Protein AF-A0ABD7SSX3-F1 (afdb_monomer_lite)

Secondary structure (DSSP, 8-state):
--HHHHHHHHHHHHHHHHHHHHHHHHHHHHHHHHHHHHHHHH---HHHHHHHHHHHHHHHHHHHHHHHHHHHHHHHHHT---PPP---

Organism: Vibrio cholerae (NCBI:txid666)

Radius of gyration: 19.04 Å; chains: 1; bounding box: 48×17×55 Å

Sequence (88 aa):
MSAHSDELAKLLAMRSALNEAIKSQRRLDNCHARYIEKTTKLGFSRSLTTTYNANASSNAAALKSDMNTLKEVTQEVFIGGISPPDKK

Foldseek 3Di:
DPPVVVLVVLVVQLVVLVVQLVVLVVQLVVLVVVLVVCCVVPNDDPVSVVVSVVSNVVSVVSNVVSVVSSVVSVCCNPVNDDDPDDDD

Structure (mmCIF, N/CA/C/O backbone):
data_AF-A0ABD7SSX3-F1
#
_entry.id   AF-A0ABD7SSX3-F1
#
loop_
_atom_site.group_PDB
_atom_site.id
_atom_site.type_symbol
_atom_site.label_atom_id
_atom_site.label_alt_id
_atom_site.label_comp_id
_atom_site.label_asym_id
_atom_site.label_entity_id
_atom_site.label_seq_id
_atom_site.pdbx_PDB_ins_code
_atom_site.Cartn_x
_atom_site.Cartn_y
_atom_site.Cartn_z
_atom_site.occupancy
_atom_site.B_iso_or_equiv
_atom_site.auth_seq_id
_atom_site.auth_comp_id
_atom_site.auth_asym_id
_atom_site.auth_atom_id
_atom_site.pdbx_PDB_model_num
ATOM 1 N N . MET A 1 1 ? 29.614 5.937 -25.559 1.00 43.66 1 MET A N 1
ATOM 2 C CA . MET A 1 1 ? 29.451 6.250 -24.119 1.00 43.66 1 MET A CA 1
ATOM 3 C C . MET A 1 1 ? 27.983 6.222 -23.643 1.00 43.66 1 MET A C 1
ATOM 5 O O . MET A 1 1 ? 27.743 6.619 -22.516 1.00 43.66 1 MET A O 1
ATOM 9 N N . SER A 1 2 ? 27.006 5.724 -24.422 1.00 55.69 2 SER A N 1
ATOM 10 C CA . SER A 1 2 ? 25.564 5.858 -24.106 1.00 55.69 2 SER A CA 1
ATOM 11 C C . SER A 1 2 ? 24.893 4.650 -23.427 1.00 55.69 2 SER A C 1
ATOM 13 O O . SER A 1 2 ? 23.905 4.824 -22.735 1.00 55.69 2 SER A O 1
ATOM 15 N N . ALA A 1 3 ? 25.416 3.427 -23.555 1.00 56.84 3 ALA A N 1
ATOM 16 C CA . ALA A 1 3 ? 24.739 2.248 -22.991 1.00 56.84 3 ALA A CA 1
ATOM 17 C C . ALA A 1 3 ? 24.730 2.227 -21.445 1.00 56.84 3 ALA A C 1
ATOM 19 O O . ALA A 1 3 ? 23.741 1.840 -20.828 1.00 56.84 3 ALA A O 1
ATOM 20 N N . HIS A 1 4 ? 25.808 2.707 -20.814 1.00 57.62 4 HIS A N 1
ATOM 21 C CA . HIS A 1 4 ? 25.914 2.758 -19.353 1.00 57.62 4 HIS A CA 1
ATOM 22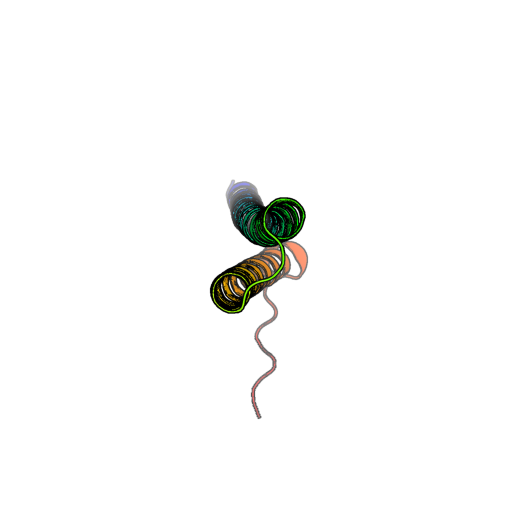 C C . HIS A 1 4 ? 25.005 3.817 -18.710 1.00 57.62 4 HIS A C 1
ATOM 24 O O . HIS A 1 4 ? 24.625 3.650 -17.553 1.00 57.62 4 HIS A O 1
ATOM 30 N N . SER A 1 5 ? 24.634 4.889 -19.426 1.00 76.62 5 SER A N 1
ATOM 31 C CA . SER A 1 5 ? 23.687 5.880 -18.893 1.00 76.62 5 SER A CA 1
ATOM 32 C C . SER A 1 5 ? 22.261 5.342 -18.865 1.00 76.62 5 SER A C 1
ATOM 34 O O . SER A 1 5 ? 21.534 5.604 -17.909 1.00 76.62 5 SER A O 1
ATOM 36 N N . ASP A 1 6 ? 21.882 4.557 -19.872 1.00 81.62 6 ASP A N 1
ATOM 37 C CA . ASP A 1 6 ? 20.512 4.065 -20.031 1.00 81.62 6 ASP A CA 1
ATOM 38 C C . ASP A 1 6 ? 20.208 2.927 -19.051 1.00 81.62 6 ASP A C 1
ATOM 40 O O . ASP A 1 6 ? 19.147 2.896 -18.428 1.00 81.62 6 ASP A O 1
ATOM 44 N N . GLU A 1 7 ? 21.162 2.016 -18.849 1.00 84.12 7 GLU A N 1
ATOM 45 C CA . GLU A 1 7 ? 21.046 0.954 -17.846 1.00 84.12 7 GLU A CA 1
ATOM 46 C C . GLU A 1 7 ? 20.995 1.526 -16.422 1.00 84.12 7 GLU A C 1
ATOM 48 O O . GLU A 1 7 ? 20.129 1.154 -15.625 1.00 84.12 7 GLU A O 1
ATOM 53 N N . LEU A 1 8 ? 21.851 2.508 -16.115 1.00 88.00 8 LEU A N 1
ATOM 54 C CA . LEU A 1 8 ? 21.821 3.208 -14.832 1.00 88.00 8 LEU A CA 1
ATOM 55 C C . LEU A 1 8 ? 20.487 3.938 -14.611 1.00 88.00 8 LEU A C 1
ATOM 57 O O . LEU A 1 8 ? 19.932 3.874 -13.513 1.00 88.00 8 LEU A O 1
ATOM 61 N N . ALA A 1 9 ? 19.942 4.597 -15.638 1.00 88.75 9 ALA A N 1
ATOM 62 C CA . ALA A 1 9 ? 18.649 5.276 -15.554 1.00 88.75 9 ALA A CA 1
ATOM 63 C C . ALA A 1 9 ? 17.504 4.298 -15.238 1.00 88.75 9 ALA A C 1
ATOM 65 O O . ALA A 1 9 ? 16.687 4.572 -14.356 1.00 88.75 9 ALA A O 1
ATOM 66 N N . LYS A 1 10 ? 17.486 3.125 -15.884 1.00 87.94 10 LYS A N 1
ATOM 67 C CA . LYS A 1 10 ? 16.508 2.059 -15.611 1.00 87.94 10 LYS A CA 1
ATOM 68 C C . LYS A 1 10 ? 16.618 1.523 -14.181 1.00 87.94 10 LYS A C 1
ATOM 70 O O . LYS A 1 10 ? 15.608 1.385 -13.491 1.00 87.94 10 LYS A O 1
ATOM 75 N N . LEU A 1 11 ? 17.836 1.286 -13.691 1.00 91.06 11 LEU A N 1
ATOM 76 C CA . LEU A 1 11 ? 18.062 0.847 -12.308 1.00 91.06 11 LEU A CA 1
ATOM 77 C C . LEU A 1 11 ? 17.627 1.906 -11.281 1.00 91.06 11 LEU A C 1
ATOM 79 O O . LEU A 1 11 ? 17.057 1.565 -10.241 1.00 91.06 11 LEU A O 1
ATOM 83 N N . LEU A 1 12 ? 17.846 3.193 -11.566 1.00 92.88 12 LEU A N 1
ATOM 84 C CA . LEU A 1 12 ? 17.378 4.292 -10.716 1.00 92.88 12 LEU A CA 1
ATOM 85 C C . LEU A 1 12 ? 15.848 4.403 -10.703 1.00 92.88 12 LEU A C 1
ATOM 87 O O . LEU A 1 12 ? 15.269 4.598 -9.631 1.00 92.88 12 LEU A O 1
ATOM 91 N N . ALA A 1 13 ? 15.190 4.223 -11.851 1.00 92.19 13 ALA A N 1
ATOM 92 C CA . ALA A 1 13 ? 13.732 4.169 -11.936 1.00 92.19 13 ALA A CA 1
ATOM 93 C C . ALA A 1 13 ? 13.169 3.006 -11.103 1.00 92.19 13 ALA A C 1
ATOM 95 O O . ALA A 1 13 ? 12.256 3.204 -10.299 1.00 92.19 13 ALA A O 1
ATOM 96 N N . MET A 1 14 ? 13.779 1.821 -11.202 1.00 94.25 14 MET A N 1
ATOM 97 C CA . MET A 1 14 ? 13.387 0.649 -10.413 1.00 94.25 14 MET A CA 1
ATOM 98 C C . MET A 1 14 ? 13.561 0.886 -8.913 1.00 94.25 14 MET A C 1
ATOM 100 O O . MET A 1 14 ? 12.665 0.580 -8.126 1.00 94.25 14 MET A O 1
ATOM 104 N N . ARG A 1 15 ? 14.685 1.486 -8.503 1.00 95.19 15 ARG A N 1
ATOM 105 C CA . ARG A 1 15 ? 14.918 1.872 -7.105 1.00 95.19 15 ARG A CA 1
ATOM 106 C C . ARG A 1 15 ? 13.846 2.843 -6.606 1.00 95.19 15 ARG A C 1
ATOM 108 O O . ARG A 1 15 ? 13.404 2.719 -5.466 1.00 95.19 15 ARG A O 1
ATOM 115 N N . SER A 1 16 ? 13.442 3.808 -7.432 1.00 96.19 16 SER A N 1
ATOM 116 C CA . SER A 1 16 ? 12.382 4.761 -7.089 1.00 96.19 16 SER A CA 1
ATOM 117 C C . SER A 1 16 ? 11.041 4.053 -6.878 1.00 96.19 16 SER A C 1
ATOM 119 O O . SER A 1 16 ? 10.436 4.195 -5.815 1.00 96.19 16 SER A O 1
ATOM 121 N N . ALA A 1 17 ? 10.631 3.207 -7.829 1.00 96.25 17 ALA A N 1
ATOM 122 C CA . ALA A 1 17 ? 9.394 2.432 -7.736 1.00 96.25 17 ALA A CA 1
ATOM 123 C C . ALA A 1 17 ? 9.382 1.504 -6.508 1.00 96.25 17 ALA A C 1
ATOM 125 O O . ALA A 1 17 ? 8.385 1.429 -5.789 1.00 96.25 17 ALA A O 1
ATOM 126 N N . LEU A 1 18 ? 10.514 0.860 -6.204 1.00 97.19 18 LEU A N 1
ATOM 127 C CA . LEU A 1 18 ? 10.664 0.020 -5.015 1.00 97.19 18 LEU A CA 1
ATOM 128 C C . LEU A 1 18 ? 10.494 0.827 -3.722 1.00 97.19 18 LEU A C 1
ATOM 130 O O . LEU A 1 18 ? 9.823 0.378 -2.794 1.00 97.19 18 LEU A O 1
ATOM 134 N N . ASN A 1 19 ? 11.075 2.026 -3.652 1.00 98.12 19 ASN A N 1
ATOM 135 C CA . ASN A 1 19 ? 10.931 2.890 -2.483 1.00 98.12 19 ASN A CA 1
ATOM 136 C C . ASN A 1 19 ? 9.474 3.311 -2.254 1.00 98.12 19 ASN A C 1
ATOM 138 O O . ASN A 1 19 ? 9.038 3.343 -1.103 1.00 98.12 19 ASN A O 1
ATOM 142 N N . GLU A 1 20 ? 8.717 3.615 -3.310 1.00 97.81 20 GLU A N 1
ATOM 143 C CA . GLU A 1 20 ? 7.291 3.946 -3.180 1.00 97.81 20 GLU A CA 1
ATOM 144 C C . GLU A 1 20 ? 6.460 2.739 -2.735 1.00 97.81 20 GLU A C 1
ATOM 146 O O . GLU A 1 20 ? 5.690 2.854 -1.778 1.00 97.81 20 GLU A O 1
ATOM 151 N N . ALA A 1 21 ? 6.711 1.552 -3.297 1.00 97.44 21 ALA A N 1
ATOM 152 C CA . ALA A 1 21 ? 6.069 0.317 -2.848 1.00 97.44 21 ALA A CA 1
ATOM 153 C C . ALA A 1 21 ? 6.326 0.042 -1.352 1.00 97.44 21 ALA A C 1
ATOM 155 O O . ALA A 1 21 ? 5.387 -0.215 -0.594 1.00 97.44 21 ALA A O 1
ATOM 156 N N . ILE A 1 22 ? 7.573 0.197 -0.887 1.00 98.06 22 ILE A N 1
ATOM 157 C CA . ILE A 1 22 ? 7.933 0.058 0.536 1.00 98.06 22 ILE A CA 1
ATOM 158 C C . ILE A 1 22 ? 7.207 1.100 1.397 1.00 98.06 22 ILE A C 1
ATOM 160 O O . ILE A 1 22 ? 6.721 0.776 2.485 1.00 98.06 22 ILE A O 1
ATOM 164 N N . LYS A 1 23 ? 7.118 2.359 0.949 1.00 98.00 23 LYS A N 1
ATOM 165 C CA . LYS A 1 23 ? 6.383 3.408 1.678 1.00 98.00 23 LYS A CA 1
ATOM 166 C C . LYS A 1 23 ? 4.902 3.058 1.798 1.00 98.00 23 LYS A C 1
ATOM 168 O O . LYS A 1 23 ? 4.348 3.178 2.892 1.00 98.00 23 LYS A O 1
ATOM 173 N N . SER A 1 24 ? 4.270 2.603 0.719 1.00 97.31 24 SER A N 1
ATOM 174 C CA . SER A 1 24 ? 2.873 2.163 0.733 1.00 97.31 24 SER A CA 1
ATOM 175 C C . SER A 1 24 ? 2.642 0.961 1.638 1.00 97.31 24 SER A C 1
ATOM 177 O O . SER A 1 24 ? 1.686 0.971 2.414 1.00 97.31 24 SER A O 1
ATOM 179 N N . GLN A 1 25 ? 3.549 -0.018 1.630 1.00 97.94 25 GLN A N 1
ATOM 180 C CA . GLN A 1 25 ? 3.475 -1.167 2.530 1.00 97.94 25 GLN A CA 1
ATOM 181 C C . GLN A 1 25 ? 3.535 -0.716 3.992 1.00 97.94 25 GLN A C 1
ATOM 183 O O . GLN A 1 25 ? 2.635 -1.016 4.771 1.00 97.94 25 GLN A O 1
ATOM 188 N N . ARG A 1 26 ? 4.514 0.128 4.343 1.00 98.38 26 ARG A N 1
ATOM 189 C CA . ARG A 1 26 ? 4.633 0.692 5.698 1.00 98.38 26 ARG A CA 1
ATOM 190 C C . ARG A 1 26 ? 3.398 1.493 6.112 1.00 98.38 26 ARG A C 1
ATOM 192 O O . ARG A 1 26 ? 3.023 1.471 7.282 1.00 98.38 26 ARG A O 1
ATOM 199 N N . ARG A 1 27 ? 2.761 2.231 5.193 1.00 97.62 27 ARG A N 1
ATOM 200 C CA . ARG A 1 27 ? 1.500 2.945 5.478 1.00 97.62 27 ARG A CA 1
ATOM 201 C C . ARG A 1 27 ? 0.377 1.974 5.838 1.00 97.62 27 ARG A C 1
ATOM 203 O O . ARG A 1 27 ? -0.348 2.234 6.800 1.00 97.62 27 ARG A O 1
ATOM 210 N N . LEU A 1 28 ? 0.253 0.874 5.099 1.00 97.81 28 LEU A N 1
ATOM 211 C CA . LEU A 1 28 ? -0.745 -0.160 5.356 1.00 97.81 28 LEU A CA 1
ATOM 212 C C . LEU A 1 28 ? -0.481 -0.872 6.693 1.00 97.81 28 LEU A C 1
ATOM 214 O O . LEU A 1 28 ? -1.375 -0.923 7.537 1.00 97.81 28 LEU A O 1
ATOM 218 N N . ASP A 1 29 ? 0.758 -1.290 6.948 1.00 98.19 29 ASP A N 1
ATOM 219 C CA . ASP A 1 29 ? 1.159 -1.937 8.204 1.00 98.19 29 ASP A CA 1
ATOM 220 C C . ASP A 1 29 ? 0.885 -1.040 9.418 1.00 98.19 29 ASP A C 1
ATOM 222 O O . ASP A 1 29 ? 0.278 -1.463 10.402 1.00 98.19 29 ASP A O 1
ATOM 226 N N . ASN A 1 30 ? 1.240 0.246 9.326 1.00 98.25 30 ASN A N 1
ATOM 227 C CA . ASN A 1 30 ? 0.953 1.223 10.376 1.00 98.25 30 ASN A CA 1
ATOM 228 C C . ASN A 1 30 ? -0.553 1.435 10.587 1.00 98.25 30 ASN A C 1
ATOM 230 O O . ASN A 1 30 ? -0.984 1.698 11.710 1.00 98.25 30 ASN A O 1
ATOM 234 N N . CYS A 1 31 ? -1.366 1.340 9.531 1.00 97.81 31 CYS A N 1
ATOM 235 C CA . CYS A 1 31 ? -2.822 1.411 9.644 1.00 97.81 31 CYS A CA 1
ATOM 236 C C . CYS A 1 31 ? -3.367 0.234 10.465 1.00 97.81 31 CYS A C 1
ATOM 238 O O . CYS A 1 31 ? -4.164 0.449 11.381 1.00 97.81 31 CYS A O 1
ATOM 240 N N . HIS A 1 32 ? -2.893 -0.984 10.187 1.00 98.00 32 HIS A N 1
ATOM 241 C CA . HIS A 1 32 ? -3.249 -2.182 10.950 1.00 98.00 32 HIS A CA 1
ATOM 242 C C . HIS A 1 32 ? -2.783 -2.088 12.406 1.00 98.00 32 HIS A C 1
ATOM 244 O O . HIS A 1 32 ? -3.593 -2.248 13.320 1.00 98.00 32 HIS A O 1
ATOM 250 N N . ALA A 1 33 ? -1.513 -1.742 12.629 1.00 98.12 33 ALA A N 1
ATOM 251 C CA . ALA A 1 33 ? -0.934 -1.627 13.966 1.00 98.12 33 ALA A CA 1
ATOM 252 C C . ALA A 1 33 ? -1.686 -0.606 14.836 1.00 98.12 33 ALA A C 1
ATOM 254 O O . ALA A 1 33 ? -2.047 -0.904 15.973 1.00 98.12 33 ALA A O 1
ATOM 255 N N . ARG A 1 34 ? -2.008 0.574 14.285 1.00 96.69 34 ARG A N 1
ATOM 256 C CA . ARG A 1 34 ? -2.774 1.612 14.999 1.00 96.69 34 ARG A CA 1
ATOM 257 C C . ARG A 1 34 ? -4.192 1.175 15.340 1.00 96.69 34 ARG A C 1
ATOM 259 O O . ARG A 1 34 ? -4.704 1.567 16.387 1.00 96.69 34 ARG A O 1
ATOM 266 N N . TYR A 1 35 ? -4.852 0.428 14.456 1.00 97.44 35 TYR A N 1
ATOM 267 C CA . TYR A 1 35 ? -6.185 -0.090 14.748 1.00 97.44 35 TYR A CA 1
ATOM 268 C C . TYR A 1 35 ? -6.129 -1.088 15.904 1.00 97.44 35 TYR A C 1
ATOM 270 O O . TYR A 1 35 ? -6.846 -0.887 16.879 1.00 97.44 35 TYR A O 1
ATOM 278 N N . ILE A 1 36 ? -5.207 -2.057 15.850 1.00 97.31 36 ILE A N 1
ATOM 279 C CA . ILE A 1 36 ? -4.986 -3.048 16.916 1.00 97.31 36 ILE A CA 1
ATOM 280 C C . ILE A 1 36 ? -4.675 -2.363 18.250 1.00 97.31 36 ILE A C 1
ATOM 282 O O . ILE A 1 36 ? -5.267 -2.704 19.275 1.00 97.31 36 ILE A O 1
ATOM 286 N N . GLU A 1 37 ? -3.781 -1.371 18.252 1.00 97.12 37 GLU A N 1
ATOM 287 C CA . GLU A 1 37 ? -3.422 -0.620 19.457 1.00 97.12 37 GLU A CA 1
ATOM 288 C C . GLU A 1 37 ? -4.647 0.087 20.058 1.00 97.12 37 GLU A C 1
ATOM 290 O O . GLU A 1 37 ? -4.906 -0.013 21.260 1.00 97.12 37 GLU A O 1
ATOM 295 N N . LYS A 1 38 ? -5.437 0.772 19.221 1.00 95.75 38 LYS A N 1
ATOM 296 C CA . LYS A 1 38 ? -6.647 1.477 19.664 1.00 95.75 38 LYS A CA 1
ATOM 297 C C . LYS A 1 38 ? -7.706 0.520 20.190 1.00 95.75 38 LYS A C 1
ATOM 299 O O . LYS A 1 38 ? -8.266 0.794 21.247 1.00 95.75 38 LYS A O 1
ATOM 304 N N . THR A 1 39 ? -7.973 -0.586 19.499 1.00 96.62 39 THR A N 1
ATOM 305 C CA . THR A 1 39 ? -8.981 -1.563 19.936 1.00 96.62 39 THR A CA 1
ATOM 306 C C . THR A 1 39 ? -8.551 -2.308 21.191 1.00 96.62 39 THR A C 1
ATOM 308 O O . THR A 1 39 ? -9.396 -2.629 22.016 1.00 96.62 39 THR A O 1
ATOM 311 N N . THR A 1 40 ? -7.248 -2.528 21.386 1.00 95.94 40 THR A N 1
ATOM 312 C CA . THR A 1 40 ? -6.714 -3.116 22.626 1.00 95.94 40 THR A CA 1
ATOM 313 C C . THR A 1 40 ? -6.905 -2.181 23.822 1.00 95.94 40 THR A C 1
ATOM 315 O O . THR A 1 40 ? -7.225 -2.639 24.912 1.00 95.94 40 THR A 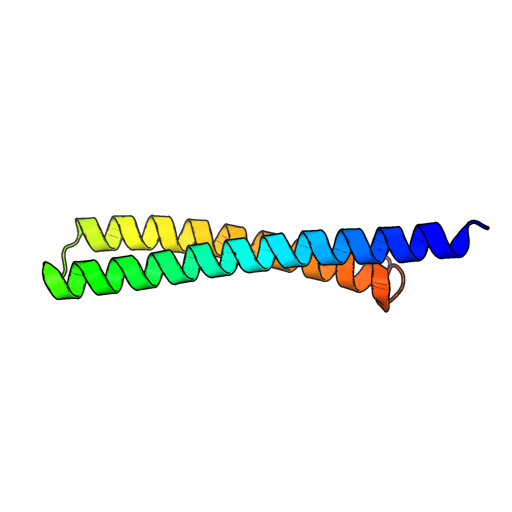O 1
ATOM 318 N N . LYS A 1 41 ? -6.739 -0.864 23.630 1.00 95.38 41 LYS A N 1
ATOM 319 C CA . LYS A 1 41 ? -6.859 0.133 24.710 1.00 95.38 41 LYS A CA 1
ATOM 320 C C . LYS A 1 41 ? -8.300 0.558 25.004 1.00 95.38 41 LYS A C 1
ATOM 322 O O . LYS A 1 41 ? -8.639 0.788 26.158 1.00 95.38 41 LYS A O 1
ATOM 327 N N . LEU A 1 42 ? -9.118 0.730 23.967 1.00 94.50 42 LEU A N 1
ATOM 328 C CA . LEU A 1 42 ? -10.443 1.362 24.054 1.00 94.50 42 LEU A CA 1
ATOM 329 C C . LEU A 1 42 ? -11.599 0.391 23.776 1.00 94.50 42 LEU A C 1
ATOM 331 O O . LEU A 1 42 ? -12.760 0.780 23.881 1.00 94.50 42 LEU A O 1
ATOM 335 N N . GLY A 1 43 ? -11.297 -0.854 23.404 1.00 94.38 43 GLY A N 1
ATOM 336 C CA . GLY A 1 43 ? -12.282 -1.816 22.929 1.00 94.38 43 GLY A CA 1
ATOM 337 C C . GLY A 1 43 ? -12.700 -1.585 21.474 1.00 94.38 43 GLY A C 1
ATOM 338 O O . GLY A 1 43 ? -12.296 -0.632 20.800 1.00 94.38 43 GLY A O 1
ATOM 339 N N . PHE A 1 44 ? -13.522 -2.501 20.967 1.00 94.62 44 PHE A N 1
ATOM 340 C CA . PHE A 1 44 ? -14.060 -2.414 19.615 1.00 94.62 44 PHE A CA 1
ATOM 341 C C . PHE A 1 44 ? -15.223 -1.425 19.543 1.00 94.62 44 PHE A C 1
ATOM 343 O O . PHE A 1 44 ? -16.115 -1.421 20.388 1.00 94.62 44 PHE A O 1
ATOM 350 N N . SER A 1 45 ? -15.258 -0.628 18.475 1.00 96.31 45 SER A N 1
ATOM 351 C CA . SER A 1 45 ? -16.417 0.199 18.148 1.00 96.31 45 SER A CA 1
ATOM 352 C C . SER A 1 45 ? -16.684 0.220 16.645 1.00 96.31 45 SER A C 1
ATOM 354 O O . SER A 1 45 ? -15.784 0.031 15.815 1.00 96.31 45 SER A O 1
ATOM 356 N N . ARG A 1 46 ? -17.946 0.467 16.276 1.00 95.81 46 ARG A N 1
ATOM 357 C CA . ARG A 1 46 ? -18.369 0.529 14.870 1.00 95.81 46 ARG A CA 1
ATOM 358 C C . ARG A 1 46 ? -17.696 1.679 14.121 1.00 95.81 46 ARG A C 1
ATOM 360 O O . ARG A 1 46 ? -17.272 1.493 12.982 1.00 95.81 46 ARG A O 1
ATOM 367 N N . SER A 1 47 ? -17.569 2.843 14.757 1.00 95.12 47 SER A N 1
ATOM 368 C CA . SER A 1 47 ? -16.921 4.015 14.158 1.00 95.12 47 SER A CA 1
ATOM 369 C C . SER A 1 47 ? -15.434 3.765 13.904 1.00 95.12 47 SER A C 1
ATOM 371 O O . SER A 1 47 ? -14.967 3.999 12.793 1.00 95.12 47 SER A O 1
ATOM 373 N N . LEU A 1 48 ? -14.706 3.198 14.876 1.00 94.50 48 LEU A N 1
ATOM 374 C CA . LEU A 1 48 ? -13.289 2.850 14.712 1.00 94.50 48 LEU A CA 1
ATOM 375 C C . LEU A 1 48 ? -13.081 1.833 13.590 1.00 94.50 48 LEU A C 1
ATOM 377 O O . LEU A 1 48 ? -12.189 2.007 12.764 1.00 94.50 48 LEU A O 1
ATOM 381 N N . THR A 1 49 ? -13.927 0.804 13.534 1.00 96.00 49 THR A N 1
ATOM 382 C CA . THR A 1 49 ? -13.858 -0.244 12.506 1.00 96.00 49 THR A CA 1
ATOM 383 C C . THR A 1 49 ? -14.157 0.312 11.114 1.00 96.00 49 THR A C 1
ATOM 385 O O . THR A 1 49 ? -13.463 -0.016 10.157 1.00 96.00 49 THR A O 1
ATOM 388 N N . THR A 1 50 ? -15.139 1.208 10.995 1.00 97.44 50 THR A N 1
ATOM 389 C CA . THR A 1 50 ? -15.483 1.855 9.717 1.00 97.44 50 THR A CA 1
ATOM 390 C C . THR A 1 50 ? -14.327 2.717 9.209 1.00 97.44 50 THR A C 1
ATOM 392 O O . THR A 1 50 ? -13.917 2.582 8.057 1.00 97.44 50 THR A O 1
ATOM 395 N N . THR A 1 51 ? -13.744 3.545 10.082 1.00 96.25 51 THR A N 1
ATOM 396 C CA . THR A 1 51 ? -12.571 4.367 9.751 1.00 96.25 51 THR A CA 1
ATOM 397 C C . THR A 1 51 ? -11.370 3.508 9.365 1.00 96.25 51 THR A C 1
ATOM 399 O O . THR A 1 51 ? -10.681 3.808 8.391 1.00 96.25 51 THR A O 1
ATOM 402 N N . TYR A 1 52 ? -11.120 2.424 10.103 1.00 97.69 52 TYR A N 1
ATOM 403 C CA . TYR A 1 52 ? -10.064 1.475 9.773 1.00 97.69 52 TYR A CA 1
ATOM 404 C C . TYR A 1 52 ? -10.271 0.855 8.389 1.00 97.69 52 TYR A C 1
ATOM 406 O O . TYR A 1 52 ? -9.357 0.915 7.574 1.00 97.69 52 TYR A O 1
ATOM 414 N N . ASN A 1 53 ? -11.462 0.334 8.087 1.00 98.06 53 ASN A N 1
ATOM 415 C CA . ASN A 1 53 ? -11.746 -0.305 6.801 1.00 98.06 53 ASN A CA 1
ATOM 416 C C . ASN A 1 53 ? -11.577 0.661 5.621 1.00 98.06 53 ASN A C 1
ATOM 418 O O . ASN A 1 53 ? -11.009 0.276 4.599 1.00 98.06 53 ASN A O 1
ATOM 422 N N . ALA A 1 54 ? -12.020 1.914 5.764 1.00 97.81 54 ALA A N 1
ATOM 423 C CA . ALA A 1 54 ? -11.840 2.938 4.735 1.00 97.81 54 ALA A CA 1
ATOM 424 C C . ALA A 1 54 ? -10.348 3.222 4.479 1.00 97.81 54 ALA A C 1
ATOM 426 O O . ALA A 1 54 ? -9.890 3.199 3.335 1.00 97.81 54 ALA A O 1
ATOM 427 N N . ASN A 1 55 ? -9.571 3.408 5.550 1.00 97.75 55 ASN A N 1
ATOM 428 C CA . ASN A 1 55 ? -8.135 3.673 5.458 1.00 97.75 55 ASN A CA 1
ATOM 429 C C . ASN A 1 55 ? -7.350 2.466 4.928 1.00 97.75 55 ASN A C 1
ATOM 431 O O . ASN A 1 55 ? -6.487 2.629 4.070 1.00 97.75 55 ASN A O 1
ATOM 435 N N . ALA A 1 56 ? -7.652 1.258 5.407 1.00 98.06 56 ALA A N 1
ATOM 436 C CA . ALA A 1 56 ? -7.009 0.026 4.968 1.00 98.06 56 ALA A CA 1
ATOM 437 C C . ALA A 1 56 ? -7.277 -0.235 3.482 1.00 98.06 56 ALA A C 1
ATOM 439 O O . ALA A 1 56 ? -6.345 -0.540 2.746 1.00 98.06 56 ALA A O 1
ATOM 440 N N . SER A 1 57 ? -8.516 -0.032 3.021 1.00 98.12 57 SER A N 1
ATOM 441 C CA . SER A 1 57 ? -8.876 -0.187 1.605 1.00 98.12 57 SER A CA 1
ATOM 442 C C . SER A 1 57 ? -8.142 0.820 0.719 1.00 98.12 57 SER A C 1
ATOM 444 O O . SER A 1 57 ? -7.583 0.443 -0.308 1.00 98.12 57 SER A O 1
ATOM 446 N N . SER A 1 58 ? -8.085 2.088 1.140 1.00 97.94 58 SER A N 1
ATOM 447 C CA . SER A 1 58 ? -7.349 3.137 0.423 1.00 97.94 58 SER A CA 1
ATOM 448 C C . SER A 1 58 ? -5.845 2.834 0.349 1.00 97.94 58 SER A C 1
ATOM 450 O O . SER A 1 58 ? -5.252 2.841 -0.730 1.00 97.94 58 SER A O 1
ATOM 452 N N . ASN A 1 59 ? -5.232 2.459 1.477 1.00 97.94 59 ASN A N 1
ATOM 453 C CA . ASN A 1 59 ? -3.812 2.105 1.534 1.00 97.94 59 ASN A CA 1
ATOM 454 C C . ASN A 1 59 ? -3.491 0.836 0.729 1.00 97.94 59 ASN A C 1
ATOM 456 O O . ASN A 1 59 ? -2.449 0.775 0.082 1.00 97.94 59 ASN A O 1
ATOM 460 N N . ALA A 1 60 ? -4.378 -0.163 0.733 1.00 98.06 60 ALA A N 1
ATOM 461 C CA . ALA A 1 60 ? -4.218 -1.375 -0.065 1.00 98.06 60 ALA A CA 1
ATOM 462 C C . ALA A 1 60 ? -4.303 -1.082 -1.570 1.00 98.06 60 ALA A C 1
ATOM 464 O O . ALA A 1 60 ? -3.527 -1.638 -2.347 1.00 98.06 60 ALA A O 1
ATOM 465 N N . ALA A 1 61 ? -5.200 -0.183 -1.987 1.00 98.12 61 ALA A N 1
ATOM 466 C CA . ALA A 1 61 ? -5.282 0.265 -3.375 1.00 98.12 61 ALA A CA 1
ATOM 467 C C . ALA A 1 61 ? -4.006 1.006 -3.809 1.00 98.12 61 ALA A C 1
ATOM 469 O O . ALA A 1 61 ? -3.473 0.716 -4.880 1.00 98.12 61 ALA A O 1
ATOM 470 N N . ALA A 1 62 ? -3.476 1.891 -2.956 1.00 97.38 62 ALA A N 1
ATOM 471 C CA . ALA A 1 62 ? -2.207 2.577 -3.204 1.00 97.38 62 ALA A CA 1
ATOM 472 C C . ALA A 1 62 ? -1.034 1.588 -3.316 1.00 97.38 62 ALA A C 1
ATOM 474 O O . ALA A 1 62 ? -0.296 1.623 -4.296 1.00 97.38 62 ALA A O 1
ATOM 475 N N . LEU A 1 63 ? -0.918 0.638 -2.379 1.00 98.19 63 LEU A N 1
ATOM 476 C CA . LEU A 1 63 ? 0.110 -0.404 -2.431 1.00 98.19 63 LEU A CA 1
ATOM 477 C C . LEU A 1 63 ? 0.007 -1.245 -3.705 1.00 98.19 63 LEU A C 1
ATOM 479 O O . LEU A 1 63 ? 1.020 -1.523 -4.338 1.00 98.19 63 LEU A O 1
ATOM 483 N N . LYS A 1 64 ? -1.206 -1.631 -4.109 1.00 98.06 64 LYS A N 1
ATOM 484 C CA . LYS A 1 64 ? -1.415 -2.373 -5.355 1.00 98.06 64 LYS A CA 1
ATOM 485 C C . LYS A 1 64 ? -0.948 -1.571 -6.570 1.00 98.06 64 LYS A C 1
ATOM 487 O O . LYS A 1 64 ? -0.311 -2.141 -7.449 1.00 98.06 64 LYS A O 1
ATOM 492 N N . SER A 1 65 ? -1.253 -0.274 -6.613 1.0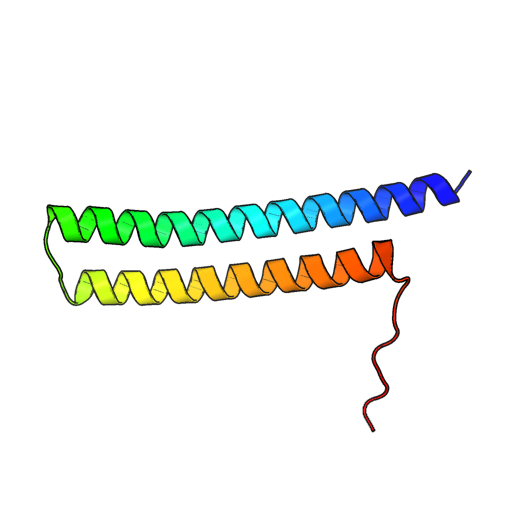0 97.94 65 SER A N 1
ATOM 493 C CA . SER A 1 65 ? -0.793 0.617 -7.680 1.00 97.94 65 SER A CA 1
ATOM 494 C C . SER A 1 65 ? 0.735 0.679 -7.732 1.00 97.94 65 SER A C 1
ATOM 496 O O . SER A 1 65 ? 1.311 0.428 -8.784 1.00 97.94 65 SER A O 1
ATOM 498 N N . ASP A 1 66 ? 1.398 0.920 -6.600 1.00 97.50 66 ASP A N 1
ATOM 499 C CA . ASP A 1 66 ? 2.863 1.028 -6.549 1.00 97.50 66 ASP A CA 1
ATOM 500 C C . ASP A 1 66 ? 3.559 -0.299 -6.884 1.00 97.50 66 ASP A C 1
ATOM 502 O O . ASP A 1 66 ? 4.582 -0.316 -7.566 1.00 97.50 66 ASP A O 1
ATOM 506 N N . MET A 1 67 ? 2.988 -1.430 -6.457 1.00 97.75 67 MET A N 1
ATOM 507 C CA . MET A 1 67 ? 3.487 -2.762 -6.814 1.00 97.75 67 MET A CA 1
ATOM 508 C C . MET A 1 67 ? 3.335 -3.059 -8.310 1.00 97.75 67 MET A C 1
ATOM 510 O O . MET A 1 67 ? 4.204 -3.715 -8.885 1.00 97.75 67 MET A O 1
ATOM 514 N N . ASN A 1 68 ? 2.265 -2.577 -8.951 1.00 97.50 68 ASN A N 1
ATOM 515 C CA . ASN A 1 68 ? 2.112 -2.682 -10.402 1.00 97.50 68 ASN A CA 1
ATOM 516 C C . ASN A 1 68 ? 3.177 -1.848 -11.124 1.00 97.50 68 ASN A C 1
ATOM 518 O O . ASN A 1 68 ? 3.857 -2.386 -11.993 1.00 97.50 68 ASN A O 1
ATOM 522 N N . THR A 1 69 ? 3.402 -0.600 -10.700 1.00 95.94 69 THR A N 1
ATOM 523 C CA . THR A 1 69 ? 4.479 0.247 -11.238 1.00 95.94 69 THR A CA 1
ATOM 524 C C . THR A 1 69 ? 5.845 -0.419 -11.075 1.00 95.94 69 THR A C 1
ATOM 526 O O . THR A 1 69 ? 6.632 -0.478 -12.016 1.00 95.94 69 THR A O 1
ATOM 529 N N . LEU A 1 70 ? 6.140 -0.980 -9.895 1.00 95.69 70 LEU A N 1
ATOM 530 C CA . LEU A 1 70 ? 7.387 -1.711 -9.665 1.00 95.69 70 LEU A CA 1
ATOM 531 C C . LEU A 1 70 ? 7.514 -2.907 -10.611 1.00 95.69 70 LEU A C 1
ATOM 533 O O . LEU A 1 70 ? 8.594 -3.135 -11.154 1.00 95.69 70 LEU A O 1
ATOM 537 N N . LYS A 1 71 ? 6.434 -3.663 -10.827 1.00 94.88 71 LYS A N 1
ATOM 538 C CA . LYS A 1 71 ? 6.425 -4.793 -11.761 1.00 94.88 71 LYS A CA 1
ATOM 539 C C . LYS A 1 71 ? 6.733 -4.341 -13.187 1.00 94.88 71 LYS A C 1
ATOM 541 O O . LYS A 1 71 ? 7.587 -4.956 -13.816 1.00 94.88 71 LYS A O 1
ATOM 546 N N . GLU A 1 72 ? 6.080 -3.288 -13.668 1.00 93.12 72 GLU A N 1
ATOM 547 C CA . GLU A 1 72 ? 6.297 -2.725 -15.009 1.00 93.12 72 GLU A CA 1
ATOM 548 C C . GLU A 1 72 ? 7.759 -2.302 -15.193 1.00 93.12 72 GLU A C 1
ATOM 550 O O . GLU A 1 72 ? 8.442 -2.797 -16.089 1.00 93.12 72 GLU A O 1
ATOM 555 N N . VAL A 1 73 ? 8.298 -1.509 -14.263 1.00 91.94 73 VAL A N 1
ATOM 556 C CA . VAL A 1 73 ? 9.697 -1.057 -14.325 1.00 91.94 73 VAL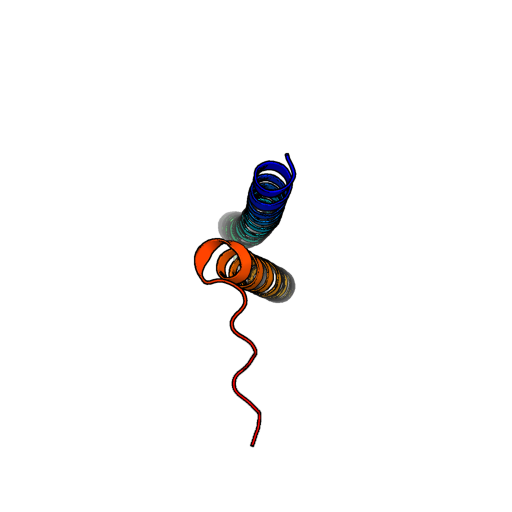 A CA 1
ATOM 557 C C . VAL A 1 73 ? 10.680 -2.232 -14.222 1.00 91.94 73 VAL A C 1
ATOM 559 O O . VAL A 1 73 ? 11.689 -2.273 -14.922 1.00 91.94 73 VAL A O 1
ATOM 562 N N . THR A 1 74 ? 10.388 -3.236 -13.392 1.00 91.19 74 THR A N 1
ATOM 563 C CA . THR A 1 74 ? 11.221 -4.447 -13.275 1.00 91.19 74 THR A CA 1
ATOM 564 C C . THR A 1 74 ? 11.232 -5.243 -14.586 1.00 91.19 74 THR A C 1
ATOM 566 O O . THR A 1 74 ? 12.276 -5.755 -14.991 1.00 91.19 74 THR A O 1
ATOM 569 N N . GLN A 1 75 ? 10.096 -5.329 -1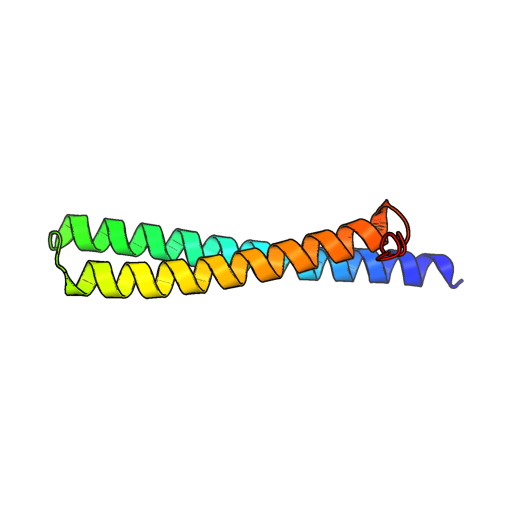5.285 1.00 90.19 75 GLN A N 1
ATOM 570 C CA . GLN A 1 75 ? 10.010 -5.973 -16.599 1.00 90.19 75 GLN A CA 1
ATOM 571 C C . GLN A 1 75 ? 10.838 -5.222 -17.652 1.00 90.19 75 GLN A C 1
ATOM 573 O O . GLN A 1 75 ? 11.551 -5.857 -18.431 1.00 90.19 75 GLN A O 1
ATOM 578 N N . GLU A 1 76 ? 10.805 -3.888 -17.650 1.00 86.50 76 GLU A N 1
ATOM 579 C CA . GLU A 1 76 ? 11.615 -3.054 -18.550 1.00 86.50 76 GLU A CA 1
ATOM 580 C C . GLU A 1 76 ? 13.126 -3.205 -18.324 1.00 86.50 76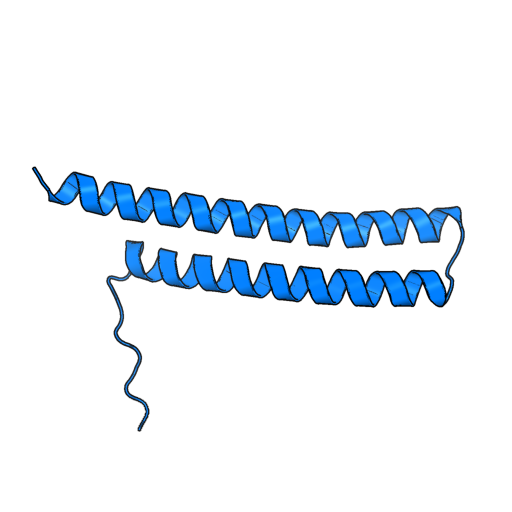 GLU A C 1
ATOM 582 O O . GLU A 1 76 ? 13.904 -3.156 -19.284 1.00 86.50 76 GLU A O 1
ATOM 587 N N . VAL A 1 77 ? 13.541 -3.391 -17.067 1.00 86.00 77 VAL A N 1
ATOM 588 C CA . VAL A 1 77 ? 14.946 -3.577 -16.677 1.00 86.00 77 VAL A CA 1
ATOM 589 C C . VAL A 1 77 ? 15.451 -4.965 -17.069 1.00 86.00 77 VAL A C 1
ATOM 591 O O . VAL A 1 77 ? 16.508 -5.068 -17.684 1.00 86.00 77 VAL A O 1
ATOM 594 N N . PHE A 1 78 ? 14.720 -6.029 -16.720 1.00 82.38 78 PHE A N 1
ATOM 595 C CA . PHE A 1 78 ? 15.264 -7.395 -16.764 1.00 82.38 78 PHE A CA 1
ATOM 596 C C . PHE A 1 78 ? 14.775 -8.260 -17.921 1.00 82.38 78 PHE A C 1
ATOM 598 O O . PHE A 1 78 ? 15.447 -9.226 -18.270 1.00 82.38 78 PHE A O 1
ATOM 605 N N . ILE A 1 79 ? 13.606 -7.966 -18.489 1.00 74.25 79 ILE A N 1
ATOM 606 C CA . ILE A 1 79 ? 12.979 -8.837 -19.494 1.00 74.25 79 ILE A CA 1
ATOM 607 C C . ILE A 1 79 ? 13.006 -8.185 -20.884 1.00 74.25 79 ILE A C 1
ATOM 609 O O . ILE A 1 79 ? 12.837 -8.871 -21.885 1.00 74.25 79 ILE A O 1
ATOM 613 N N . GLY A 1 80 ? 13.313 -6.885 -20.959 1.00 63.97 80 GLY A N 1
ATOM 614 C CA . GLY A 1 80 ? 13.414 -6.154 -22.217 1.00 63.97 80 GLY A CA 1
ATOM 615 C C . GLY A 1 80 ? 12.051 -6.028 -22.889 1.00 63.97 80 GLY A C 1
ATOM 616 O O . GLY A 1 80 ? 11.750 -6.784 -23.801 1.00 63.97 80 GLY A O 1
ATOM 617 N N . GLY A 1 81 ? 11.233 -5.076 -22.420 1.00 56.66 81 GLY A N 1
ATOM 618 C CA . GLY A 1 81 ? 10.038 -4.573 -23.112 1.00 56.66 81 GLY A CA 1
ATOM 619 C C . GLY A 1 81 ? 9.218 -5.634 -23.849 1.00 56.66 81 GLY A C 1
ATOM 620 O O . GLY A 1 81 ? 9.193 -5.647 -25.078 1.00 56.66 81 GLY A O 1
ATOM 621 N N . ILE A 1 82 ? 8.530 -6.517 -23.121 1.00 47.16 82 ILE A N 1
ATOM 622 C CA . ILE A 1 82 ? 7.515 -7.368 -23.746 1.00 47.16 82 ILE A CA 1
ATOM 623 C C . ILE A 1 82 ? 6.400 -6.435 -24.233 1.00 47.16 82 ILE A C 1
ATOM 625 O O . ILE A 1 82 ? 5.673 -5.866 -23.418 1.00 47.16 82 ILE A O 1
ATOM 629 N N . SER A 1 83 ? 6.275 -6.266 -25.555 1.00 47.53 83 SER A N 1
ATOM 630 C CA . SER A 1 83 ? 5.048 -5.722 -26.145 1.00 47.53 83 SER A CA 1
ATOM 631 C C . SER A 1 83 ? 3.858 -6.513 -25.598 1.00 47.53 83 SER A C 1
ATOM 633 O O . SER A 1 83 ? 3.953 -7.743 -25.519 1.00 47.53 83 SER A O 1
ATOM 635 N N . PRO A 1 84 ? 2.755 -5.854 -25.199 1.00 52.53 84 PRO A N 1
ATOM 636 C CA . PRO A 1 84 ? 1.586 -6.558 -24.690 1.00 52.53 84 PRO A CA 1
ATOM 637 C C . PRO A 1 84 ? 1.156 -7.635 -25.694 1.00 52.53 84 PRO A C 1
ATOM 639 O O . PRO A 1 84 ? 1.230 -7.379 -26.896 1.00 52.53 84 PRO A O 1
ATOM 642 N N . PRO A 1 85 ? 0.700 -8.820 -25.249 1.00 53.38 85 PRO A N 1
ATOM 643 C CA . PRO A 1 85 ? 0.134 -9.789 -26.173 1.00 53.38 85 PRO A CA 1
ATOM 644 C C . PRO A 1 85 ? -1.062 -9.130 -26.864 1.00 53.38 85 PRO A C 1
ATOM 646 O O . PRO A 1 85 ? -1.955 -8.614 -26.184 1.00 53.38 85 PRO A O 1
ATOM 649 N N . ASP A 1 86 ? -1.034 -9.112 -28.198 1.00 51.34 86 ASP A N 1
ATOM 650 C CA . ASP A 1 86 ? -2.077 -8.540 -29.042 1.00 51.34 86 ASP A CA 1
ATOM 651 C C . ASP A 1 86 ? -3.461 -8.957 -28.531 1.00 51.34 86 ASP A C 1
ATOM 653 O O . ASP A 1 86 ? -3.785 -10.146 -28.416 1.00 51.34 86 ASP A O 1
ATOM 657 N N . LYS A 1 87 ? -4.283 -7.962 -28.181 1.00 46.03 87 LYS A N 1
ATOM 658 C CA . LYS A 1 87 ? -5.702 -8.195 -27.918 1.00 46.03 87 LYS A CA 1
ATOM 659 C C . LYS A 1 87 ? -6.342 -8.580 -29.254 1.00 46.03 87 LYS A C 1
ATOM 661 O O . LYS A 1 87 ? -6.392 -7.750 -30.156 1.00 46.03 87 LYS A O 1
ATOM 666 N N . LYS A 1 88 ? -6.756 -9.847 -29.347 1.00 39.94 88 LYS A N 1
ATOM 667 C CA . LYS A 1 88 ? -7.578 -10.406 -30.430 1.00 39.94 88 LYS A CA 1
ATOM 668 C C . LYS A 1 88 ? -8.828 -9.577 -30.702 1.00 39.94 88 LYS A C 1
ATOM 670 O O . LYS A 1 88 ? -9.410 -9.075 -29.712 1.00 39.94 88 LYS A O 1
#

pLDDT: mean 88.37, std 16.14, range [39.94, 98.38]